Protein AF-A0A946HGN0-F1 (afdb_monomer_lite)

Secondary structure (DSSP, 8-state):
--SHHHHHHHHHHHHHHHHHTTSS-------------TT-BS-EEEEEEEEEEEE--SB-TTSPBPPPEEEEEEEEEEEEEGGG-EEEEEEE-SSEEEEEEE-TT--EEEEEEETTTTS-EEEEEE------------

Radius of gyration: 25.89 Å; chains: 1; bounding box: 64×53×77 Å

pLDDT: mean 72.44, std 19.93, range [33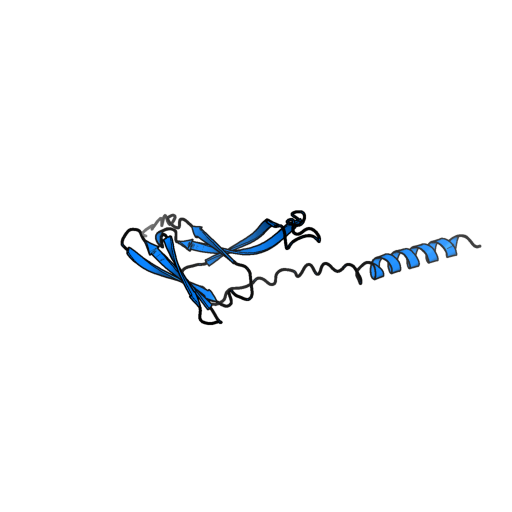.56, 96.06]

Sequence (138 aa):
MHKANRIKGLVVVAMSALMVGTLLGGFAVSSPVLAEYSGLFGLWESAEILEGYEISVGLDALGKPRSMKPHEELRTELLVPQHYGNLVGITGNGTASIFWYQDGSGVIRNAVVPDAAVHAVRIKLQNTRKLEFNVSRD

Structure (mmCIF, N/CA/C/O backbone):
data_AF-A0A946HGN0-F1
#
_entry.id   AF-A0A946HGN0-F1
#
loop_
_atom_site.group_PDB
_atom_site.id
_atom_site.type_symbol
_atom_site.label_atom_id
_atom_site.label_alt_id
_atom_site.label_comp_id
_atom_site.label_asym_id
_atom_site.label_entity_id
_atom_site.label_seq_id
_atom_site.pdbx_PDB_ins_code
_atom_site.Cartn_x
_atom_site.Cartn_y
_atom_site.Cartn_z
_atom_site.occupancy
_atom_site.B_iso_or_equiv
_atom_site.auth_seq_id
_atom_site.auth_comp_id
_atom_site.auth_asym_id
_atom_site.auth_atom_id
_atom_site.pdbx_PDB_model_num
ATOM 1 N N . MET A 1 1 ? 17.028 41.101 -56.768 1.00 51.38 1 MET A N 1
ATOM 2 C CA . MET A 1 1 ? 15.779 40.464 -56.279 1.00 51.38 1 MET A CA 1
ATOM 3 C C . MET A 1 1 ? 15.993 39.030 -55.734 1.00 51.38 1 MET A C 1
ATOM 5 O O . MET A 1 1 ? 15.192 38.155 -56.009 1.00 51.38 1 MET A O 1
ATOM 9 N N . HIS A 1 2 ? 17.020 38.759 -54.905 1.00 48.84 2 HIS A N 1
ATOM 10 C CA . HIS A 1 2 ? 17.318 37.381 -54.432 1.00 48.84 2 HIS A CA 1
ATOM 11 C C . HIS A 1 2 ? 17.402 37.177 -52.904 1.00 48.84 2 HIS A C 1
ATOM 13 O O . HIS A 1 2 ? 17.556 36.045 -52.454 1.00 48.84 2 HIS A O 1
ATOM 19 N N . LYS A 1 3 ? 17.267 38.228 -52.081 1.00 46.16 3 LYS A N 1
ATOM 20 C CA . LYS A 1 3 ? 17.363 38.101 -50.609 1.00 46.16 3 LYS A CA 1
ATOM 21 C C . LYS A 1 3 ? 16.042 37.724 -49.920 1.00 46.16 3 LYS A C 1
ATOM 23 O O . LYS A 1 3 ? 16.074 37.008 -48.927 1.00 46.16 3 LYS A O 1
ATOM 28 N N . ALA A 1 4 ? 14.890 38.116 -50.470 1.00 47.75 4 ALA A N 1
ATOM 29 C CA . ALA A 1 4 ? 13.583 37.865 -49.847 1.00 47.75 4 ALA A CA 1
ATOM 30 C C . ALA A 1 4 ? 13.148 36.382 -49.877 1.00 47.75 4 ALA A C 1
ATOM 32 O O . ALA A 1 4 ? 12.446 35.928 -48.977 1.00 47.75 4 ALA A O 1
ATOM 33 N N . ASN A 1 5 ? 13.610 35.602 -50.863 1.00 46.38 5 ASN A N 1
ATOM 34 C CA . ASN A 1 5 ? 13.246 34.184 -50.994 1.00 46.38 5 ASN A CA 1
ATOM 35 C C . ASN A 1 5 ? 14.067 33.252 -50.088 1.00 46.38 5 ASN A C 1
ATOM 37 O O . ASN A 1 5 ? 13.603 32.164 -49.762 1.00 46.38 5 ASN A O 1
ATOM 41 N N . ARG A 1 6 ? 15.255 33.675 -49.628 1.00 46.62 6 ARG A N 1
ATOM 42 C CA . ARG A 1 6 ? 16.065 32.886 -48.680 1.00 46.62 6 ARG A CA 1
ATOM 43 C C . ARG A 1 6 ? 15.480 32.888 -47.268 1.00 46.62 6 ARG A C 1
ATOM 45 O O . ARG A 1 6 ? 15.533 31.869 -46.594 1.00 46.62 6 ARG A O 1
ATOM 52 N N . ILE A 1 7 ? 14.880 34.004 -46.850 1.00 51.38 7 ILE A N 1
ATOM 53 C CA . ILE A 1 7 ? 14.277 34.142 -45.515 1.00 51.38 7 ILE A CA 1
ATOM 54 C C . ILE A 1 7 ? 13.005 33.290 -45.416 1.00 51.38 7 ILE A C 1
ATOM 56 O O . ILE A 1 7 ? 12.809 32.596 -44.425 1.00 51.38 7 ILE A O 1
ATOM 60 N N . LYS A 1 8 ? 12.191 33.249 -46.480 1.00 44.50 8 LYS A N 1
ATOM 61 C CA . LYS A 1 8 ? 11.003 32.381 -46.540 1.00 44.50 8 LYS A CA 1
ATOM 62 C C . LYS A 1 8 ? 11.363 30.889 -46.513 1.00 44.50 8 LYS A C 1
ATOM 64 O O . LYS A 1 8 ? 10.689 30.126 -45.833 1.00 44.50 8 LYS A O 1
ATOM 69 N N . GLY A 1 9 ? 12.445 30.482 -47.185 1.00 43.50 9 GLY A N 1
ATOM 70 C CA . GLY A 1 9 ? 12.925 29.094 -47.158 1.00 43.50 9 GLY A CA 1
ATOM 71 C C . GLY A 1 9 ? 13.459 28.653 -45.790 1.00 43.50 9 GLY A C 1
ATOM 72 O O . GLY A 1 9 ? 13.182 27.540 -45.358 1.00 43.50 9 GLY A O 1
ATOM 73 N N . LEU A 1 10 ? 14.163 29.537 -45.073 1.00 49.81 10 LEU A N 1
ATOM 74 C CA . LEU A 1 10 ? 14.719 29.222 -43.752 1.00 49.81 10 LEU A CA 1
ATOM 75 C C . LEU A 1 10 ? 13.626 29.048 -42.683 1.00 49.81 10 LEU A C 1
ATOM 77 O O . LEU A 1 10 ? 13.725 28.162 -41.840 1.00 49.81 10 LEU A O 1
ATOM 81 N N . VAL A 1 11 ? 12.561 29.855 -42.746 1.00 52.53 11 VAL A N 1
ATOM 82 C CA . VAL A 1 11 ? 11.428 29.771 -41.806 1.00 52.53 11 VAL A CA 1
ATOM 83 C C . VAL A 1 11 ? 10.633 28.472 -42.000 1.00 52.53 11 VAL A C 1
ATOM 85 O O . VAL A 1 11 ? 10.233 27.845 -41.022 1.00 52.53 11 VAL A O 1
ATOM 88 N N . VAL A 1 12 ? 10.469 28.012 -43.245 1.00 53.22 12 VAL A N 1
ATOM 89 C CA . VAL A 1 12 ? 9.767 26.752 -43.552 1.00 53.22 12 VAL A CA 1
ATOM 90 C C . VAL A 1 12 ? 10.586 25.524 -43.130 1.00 53.22 12 VAL A C 1
ATOM 92 O O . VAL A 1 12 ? 10.013 24.556 -42.628 1.00 53.22 12 VAL A O 1
ATOM 95 N N . VAL A 1 13 ? 11.919 25.572 -43.250 1.00 52.62 13 VAL A N 1
ATOM 96 C CA . VAL A 1 13 ? 12.818 24.496 -42.782 1.00 52.62 13 VAL A CA 1
ATOM 97 C C . VAL A 1 13 ? 12.901 24.448 -41.249 1.00 52.62 13 VAL A C 1
ATOM 99 O O . VAL A 1 13 ? 12.907 23.365 -40.669 1.00 52.62 13 VAL A O 1
ATOM 102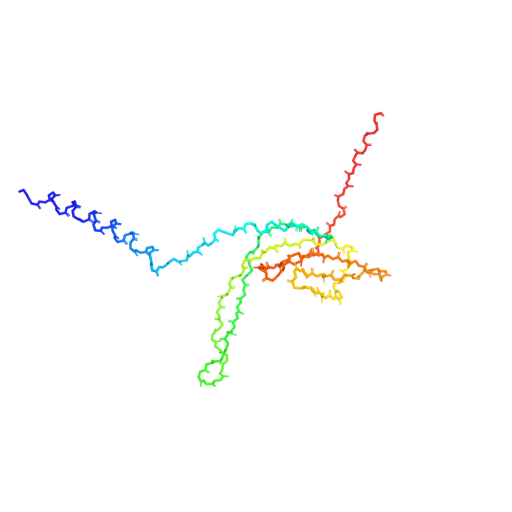 N N . ALA A 1 14 ? 12.884 25.598 -40.568 1.00 52.66 14 ALA A N 1
ATOM 103 C CA . ALA A 1 14 ? 12.888 25.643 -39.104 1.00 52.66 14 ALA A CA 1
ATOM 104 C C . ALA A 1 14 ? 11.589 25.081 -38.494 1.00 52.66 14 ALA A C 1
ATOM 106 O O . ALA A 1 14 ? 11.638 24.367 -37.494 1.00 52.66 14 ALA A O 1
ATOM 107 N N . MET A 1 15 ? 10.433 25.335 -39.120 1.00 47.19 15 MET A N 1
ATOM 108 C CA . MET A 1 15 ? 9.154 24.775 -38.666 1.00 47.19 15 MET A CA 1
ATOM 109 C C . MET A 1 15 ? 9.009 23.274 -38.939 1.00 47.19 15 MET A C 1
ATOM 111 O O . MET A 1 15 ? 8.406 22.565 -38.136 1.00 47.19 15 MET A O 1
ATOM 115 N N . SER A 1 16 ? 9.575 22.767 -40.037 1.00 46.88 16 SER A N 1
ATOM 116 C CA . SER A 1 16 ? 9.551 21.327 -40.326 1.00 46.88 16 SER A CA 1
ATOM 117 C C . SER A 1 16 ? 10.542 20.545 -39.453 1.00 46.88 16 SER A C 1
ATOM 119 O O . SER A 1 16 ? 10.223 19.439 -39.029 1.00 46.88 16 SER A O 1
ATOM 121 N N . AL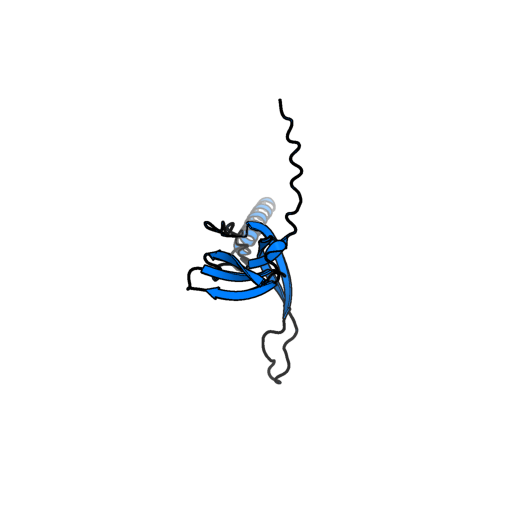A A 1 17 ? 11.675 21.138 -39.059 1.00 48.12 17 ALA A N 1
ATOM 122 C CA . ALA A 1 17 ? 12.566 20.551 -38.053 1.00 48.12 17 ALA A CA 1
ATOM 123 C C . ALA A 1 17 ? 11.928 20.498 -36.650 1.00 48.12 17 ALA A C 1
ATOM 125 O O . ALA A 1 17 ? 12.134 19.527 -35.922 1.00 48.12 17 ALA A O 1
ATOM 126 N N . LEU A 1 18 ? 11.099 21.488 -36.291 1.00 46.47 18 LEU A N 1
ATOM 127 C CA . LEU A 1 18 ? 10.377 21.481 -35.014 1.00 46.47 18 LEU A CA 1
ATOM 128 C C . LEU A 1 18 ? 9.262 20.417 -34.963 1.00 46.47 18 LEU A C 1
ATOM 130 O O . LEU A 1 18 ? 8.982 19.893 -33.890 1.00 46.47 18 LEU A O 1
ATOM 134 N N . MET A 1 19 ? 8.662 20.060 -36.107 1.00 43.47 19 MET A N 1
ATOM 135 C CA . MET A 1 19 ? 7.658 18.985 -36.187 1.00 43.47 19 MET A CA 1
ATOM 136 C C . MET A 1 19 ? 8.245 17.576 -36.349 1.00 43.47 19 MET A C 1
ATOM 138 O O . MET A 1 19 ? 7.577 16.607 -36.008 1.00 43.47 19 MET A O 1
ATOM 142 N N . VAL A 1 20 ? 9.477 17.425 -36.844 1.00 44.72 20 VAL A N 1
ATOM 143 C CA . VAL A 1 20 ? 10.122 16.098 -36.949 1.00 44.72 20 VAL A CA 1
ATOM 144 C C . VAL A 1 20 ? 10.839 15.714 -35.646 1.00 44.72 20 VAL A C 1
ATOM 146 O O . VAL A 1 20 ? 10.944 14.530 -35.329 1.00 44.72 20 VAL A O 1
ATOM 149 N N . GLY A 1 21 ? 11.251 16.692 -34.829 1.00 39.50 21 GLY A N 1
ATOM 150 C CA . GLY A 1 21 ? 11.827 16.446 -33.500 1.00 39.50 21 GLY A CA 1
ATOM 151 C C . GLY A 1 21 ? 10.858 15.824 -32.483 1.00 39.50 21 GLY A C 1
ATOM 152 O O . GLY A 1 21 ? 11.303 15.203 -31.523 1.00 39.50 21 GLY A O 1
ATOM 153 N N . THR A 1 22 ? 9.545 15.922 -32.702 1.00 47.34 22 THR A N 1
ATOM 154 C CA . THR A 1 22 ? 8.525 15.332 -31.817 1.00 47.34 22 THR A CA 1
ATOM 155 C C . THR A 1 22 ? 8.151 13.891 -32.179 1.00 47.34 22 THR A C 1
ATOM 157 O O . THR A 1 22 ? 7.450 13.242 -31.409 1.00 47.34 22 THR A O 1
ATOM 160 N N . LEU A 1 23 ? 8.643 13.353 -33.303 1.00 41.03 23 LEU A N 1
ATOM 161 C CA . LEU A 1 23 ? 8.311 11.999 -33.773 1.00 41.03 23 LEU A CA 1
ATOM 162 C C . LEU A 1 23 ? 9.318 10.912 -33.358 1.00 41.03 23 LEU A C 1
ATOM 164 O O . LEU A 1 23 ? 9.010 9.733 -33.494 1.00 41.03 23 LEU A O 1
ATOM 168 N N . LEU A 1 24 ? 10.494 11.272 -32.825 1.00 44.97 24 LEU A N 1
ATOM 169 C CA . LEU A 1 24 ? 11.530 10.306 -32.401 1.00 44.97 24 LEU A CA 1
ATOM 170 C C . LEU A 1 24 ? 12.000 10.463 -30.945 1.00 44.97 24 LEU A C 1
ATOM 172 O O . LEU A 1 24 ? 12.870 9.725 -30.494 1.00 44.97 24 LEU A O 1
ATOM 176 N N . GLY A 1 25 ? 11.416 11.399 -30.200 1.00 39.12 25 GLY A N 1
ATOM 177 C CA . GLY A 1 25 ? 11.741 11.660 -28.795 1.00 39.12 25 GLY A CA 1
ATOM 178 C C . GLY A 1 25 ? 10.496 11.865 -27.947 1.00 39.12 25 GLY A C 1
ATOM 179 O O . GLY A 1 25 ? 10.530 12.629 -26.986 1.00 39.12 25 GLY A O 1
ATOM 180 N N . GLY A 1 26 ? 9.387 11.232 -28.341 1.00 34.31 26 GLY A N 1
ATOM 181 C CA . GLY A 1 26 ? 8.166 11.197 -27.558 1.00 34.31 26 GLY A CA 1
ATOM 182 C C . GLY A 1 26 ? 8.425 10.475 -26.243 1.00 34.31 26 GLY A C 1
ATOM 183 O O . GLY A 1 26 ? 8.149 9.287 -26.116 1.00 34.31 26 GLY A O 1
ATOM 184 N N . PHE A 1 27 ? 8.891 11.209 -25.235 1.00 38.81 27 PHE A N 1
ATOM 185 C CA . PHE A 1 27 ? 8.330 11.008 -23.915 1.00 38.81 27 PHE A CA 1
ATOM 186 C C . PHE A 1 27 ? 6.847 11.296 -24.101 1.00 38.81 27 PHE A C 1
ATOM 188 O O . PHE A 1 27 ? 6.415 12.448 -24.126 1.00 38.81 27 PHE A O 1
ATOM 195 N N . ALA A 1 28 ? 6.079 10.237 -24.352 1.00 38.56 28 ALA A N 1
ATOM 196 C CA . ALA A 1 28 ? 4.684 10.245 -24.002 1.00 38.56 28 ALA A CA 1
ATOM 197 C C . ALA A 1 28 ? 4.685 10.555 -22.508 1.00 38.56 28 ALA A C 1
ATOM 199 O O . ALA A 1 28 ? 4.849 9.671 -21.673 1.00 38.56 28 ALA A O 1
ATOM 200 N N . VAL A 1 29 ? 4.582 11.840 -22.174 1.00 40.00 29 VAL A N 1
ATOM 201 C CA . VAL A 1 29 ? 3.994 12.240 -20.913 1.00 40.00 29 VAL A CA 1
ATOM 202 C C . VAL A 1 29 ? 2.559 11.781 -21.094 1.00 40.00 29 VAL A C 1
ATOM 204 O O . VAL A 1 29 ? 1.719 12.501 -21.630 1.00 40.00 29 VAL A O 1
ATOM 207 N N . SER A 1 30 ? 2.316 10.502 -20.807 1.00 33.56 30 SER A N 1
ATOM 208 C CA . SER A 1 30 ? 0.987 10.048 -20.476 1.00 33.56 30 SER A CA 1
ATOM 209 C C . SER A 1 30 ? 0.568 11.003 -19.376 1.00 33.56 30 SER A C 1
ATOM 211 O O . SER A 1 30 ? 1.105 10.929 -18.271 1.00 33.56 30 SER A O 1
ATOM 213 N N . SER A 1 31 ? -0.294 11.971 -19.697 1.00 36.66 31 SER A N 1
ATOM 214 C CA . SER A 1 31 ? -1.105 12.596 -18.664 1.00 36.66 31 SER A CA 1
ATOM 215 C C . SER A 1 31 ? -1.622 11.427 -17.839 1.00 36.66 31 SER A C 1
ATOM 217 O O . SER A 1 31 ? -2.229 10.540 -18.453 1.00 36.66 31 SER A O 1
ATOM 219 N N . PRO A 1 32 ? -1.291 11.332 -16.538 1.00 41.62 32 PRO A N 1
ATOM 220 C CA . PRO A 1 32 ? -1.833 10.266 -15.729 1.00 41.62 32 PRO A CA 1
ATOM 221 C C . PRO A 1 32 ? -3.340 10.381 -15.885 1.00 41.62 32 PRO A C 1
ATOM 223 O O . PRO A 1 32 ? -3.952 11.406 -15.576 1.00 41.62 32 PRO A O 1
ATOM 226 N N . VAL A 1 33 ? -3.918 9.372 -16.531 1.00 42.50 33 VAL A N 1
ATOM 227 C CA . VAL A 1 33 ? -5.345 9.146 -16.429 1.00 42.50 33 VAL A CA 1
ATOM 228 C C . VAL A 1 33 ? -5.529 8.960 -14.938 1.00 42.50 33 VAL A C 1
ATOM 230 O O . VAL A 1 33 ? -4.929 8.041 -14.384 1.00 42.50 33 VAL A O 1
ATOM 233 N N . LEU A 1 34 ? -6.243 9.890 -14.301 1.00 43.72 34 LEU A N 1
ATOM 234 C CA . LEU A 1 34 ? -6.623 9.771 -12.901 1.00 43.72 34 LEU A CA 1
ATOM 235 C C . LEU A 1 34 ? -7.141 8.348 -12.723 1.00 43.72 34 LEU A C 1
ATOM 237 O O . LEU A 1 34 ? -8.155 7.978 -13.321 1.00 43.72 34 LEU A O 1
ATOM 241 N N . ALA A 1 35 ? -6.394 7.529 -11.988 1.00 54.00 35 ALA A N 1
ATOM 242 C CA . ALA A 1 35 ? -6.871 6.223 -11.593 1.00 54.00 35 ALA A CA 1
ATOM 243 C C . ALA A 1 35 ? -7.942 6.487 -10.538 1.00 54.00 35 ALA A C 1
ATOM 245 O O . ALA A 1 35 ? -7.652 6.484 -9.349 1.00 54.00 35 ALA A O 1
ATOM 246 N N . GLU A 1 36 ? -9.158 6.805 -10.986 1.00 58.25 36 GLU A N 1
ATOM 247 C CA . GLU A 1 36 ? -10.320 6.855 -10.111 1.00 58.25 36 GLU A CA 1
ATOM 248 C C . GLU A 1 36 ? -10.565 5.423 -9.638 1.00 58.25 36 GLU A C 1
ATOM 250 O O . GLU A 1 36 ? -11.099 4.580 -10.369 1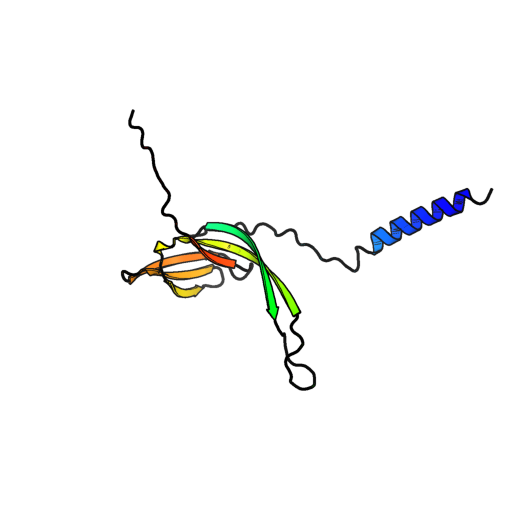.00 58.25 36 GLU A O 1
ATOM 255 N N . TYR A 1 37 ? -10.143 5.119 -8.412 1.00 63.03 37 TYR A N 1
ATOM 256 C CA . TYR A 1 37 ? -10.436 3.836 -7.803 1.00 63.03 37 TYR A CA 1
ATOM 257 C C . TYR A 1 37 ? -11.917 3.806 -7.425 1.00 63.03 37 TYR A C 1
ATOM 259 O O . TYR A 1 37 ? -12.331 4.163 -6.319 1.00 63.03 37 TYR A O 1
ATOM 267 N N . SER A 1 38 ? -12.752 3.332 -8.347 1.00 58.47 38 SER A N 1
ATOM 268 C CA . SER A 1 38 ? -14.136 3.006 -8.016 1.00 58.47 38 SER A CA 1
ATOM 269 C C . SER A 1 38 ? -14.161 1.790 -7.078 1.00 58.47 38 SER A C 1
ATOM 271 O O . SER A 1 38 ? -13.585 0.749 -7.383 1.00 58.47 38 SER A O 1
ATOM 273 N N . GLY A 1 39 ? -14.810 1.914 -5.916 1.00 65.62 39 GLY A N 1
ATOM 274 C CA . GLY A 1 39 ? -14.982 0.791 -4.984 1.00 65.62 39 GLY A CA 1
ATOM 275 C C . GLY A 1 39 ? -13.880 0.607 -3.934 1.00 65.62 39 GLY A C 1
ATOM 276 O O . GLY A 1 39 ? -13.736 -0.497 -3.405 1.00 65.62 39 GLY A O 1
ATOM 277 N N . LEU A 1 40 ? -13.130 1.661 -3.589 1.00 78.06 40 LEU A N 1
ATOM 278 C CA . LEU A 1 40 ? -12.290 1.645 -2.387 1.00 78.06 40 LEU A CA 1
ATOM 279 C C . LEU A 1 40 ? -13.109 1.306 -1.135 1.00 78.06 40 LEU A C 1
ATOM 281 O O . LEU A 1 40 ? -14.218 1.806 -0.936 1.00 78.06 40 LEU A O 1
ATOM 285 N N . PHE A 1 41 ? -12.532 0.491 -0.253 1.00 83.06 41 PHE A N 1
ATOM 286 C CA . PHE A 1 41 ? -13.125 0.175 1.045 1.00 83.06 41 PHE A CA 1
ATOM 287 C C . PHE A 1 41 ? -12.095 0.331 2.159 1.00 83.06 41 PHE A C 1
ATOM 289 O O . PHE A 1 41 ? -11.006 -0.227 2.069 1.00 83.06 41 PHE A O 1
ATOM 296 N N . GLY A 1 42 ? -12.444 1.064 3.220 1.00 82.75 42 GLY A N 1
ATOM 297 C CA . GLY A 1 42 ? -11.575 1.262 4.389 1.00 82.75 42 GLY A CA 1
ATOM 298 C C . GLY A 1 42 ? -10.380 2.200 4.164 1.00 82.75 42 GLY A C 1
ATOM 299 O O . GLY A 1 42 ? -9.537 2.335 5.050 1.00 82.75 42 GLY A O 1
ATOM 300 N N . LEU A 1 43 ? -10.310 2.850 3.000 1.00 89.44 43 LEU A N 1
ATOM 301 C CA . LEU A 1 43 ? -9.254 3.778 2.600 1.00 89.44 43 LEU A CA 1
ATOM 302 C C . LEU A 1 43 ? -9.782 4.797 1.575 1.00 89.44 43 LEU A C 1
ATOM 304 O O . LEU A 1 43 ? -10.858 4.590 1.014 1.00 89.44 43 LEU A O 1
ATOM 308 N N . TRP A 1 44 ? -9.049 5.885 1.341 1.00 87.38 44 TRP A N 1
ATOM 309 C CA . TRP A 1 44 ? -9.407 6.912 0.351 1.00 87.38 44 TRP A CA 1
ATOM 310 C C . TRP A 1 44 ? -8.176 7.473 -0.365 1.00 87.38 44 TRP A C 1
ATOM 312 O O . TRP A 1 44 ? -7.063 7.399 0.153 1.00 87.38 44 TRP A O 1
ATOM 322 N N . GLU A 1 45 ? -8.375 8.043 -1.550 1.00 86.25 45 GLU A N 1
ATOM 323 C CA . GLU A 1 45 ? -7.324 8.728 -2.310 1.00 86.25 45 GLU A CA 1
ATOM 324 C C . GLU A 1 45 ? -6.923 10.056 -1.650 1.00 86.25 45 GLU A C 1
ATOM 326 O O . GLU A 1 45 ? -7.763 10.776 -1.108 1.00 86.25 45 GLU A O 1
ATOM 331 N N . SER A 1 46 ? -5.630 10.379 -1.689 1.00 84.44 46 SER A N 1
ATOM 332 C CA . SER A 1 46 ? -5.063 11.615 -1.131 1.00 84.44 46 SER A CA 1
ATOM 333 C C . SER A 1 46 ? -4.447 12.499 -2.199 1.00 84.44 46 SER A C 1
ATOM 335 O O . SER A 1 46 ? -4.872 13.640 -2.381 1.00 84.44 46 SER A O 1
ATOM 337 N N . ALA A 1 47 ? -3.440 11.982 -2.896 1.00 82.50 47 ALA A N 1
ATOM 338 C CA . ALA A 1 47 ? -2.673 12.736 -3.872 1.00 82.50 47 ALA A CA 1
ATOM 339 C C . ALA A 1 47 ? -1.934 11.789 -4.814 1.00 82.50 47 ALA A C 1
ATOM 341 O O . ALA A 1 47 ? -1.666 10.639 -4.470 1.00 82.50 47 ALA A O 1
ATOM 342 N N . GLU A 1 48 ? -1.527 12.297 -5.969 1.00 81.94 48 GLU A N 1
ATOM 343 C CA . GLU A 1 48 ? -0.465 11.668 -6.744 1.00 81.94 48 GLU A CA 1
ATOM 344 C C . GLU A 1 48 ? 0.891 12.130 -6.217 1.00 81.94 48 GLU A C 1
ATOM 346 O O . GLU A 1 48 ? 1.101 13.308 -5.913 1.00 81.94 48 GLU A O 1
ATOM 351 N N . ILE A 1 49 ? 1.819 11.190 -6.100 1.00 84.81 49 ILE A N 1
ATOM 352 C CA . ILE A 1 49 ? 3.171 11.449 -5.627 1.00 84.81 49 ILE A CA 1
ATOM 353 C C . ILE A 1 49 ? 4.174 10.880 -6.621 1.00 84.81 49 ILE A C 1
ATOM 355 O O . ILE A 1 49 ? 4.008 9.776 -7.136 1.00 84.81 49 ILE A O 1
ATOM 359 N N . LEU A 1 50 ? 5.236 11.636 -6.871 1.00 84.50 50 LEU A N 1
ATOM 360 C CA . LEU A 1 50 ? 6.390 11.148 -7.609 1.00 84.50 50 LEU A CA 1
ATOM 361 C C . LEU A 1 50 ? 7.395 10.598 -6.597 1.00 84.50 50 LEU A C 1
ATOM 363 O O . LEU A 1 50 ? 7.891 11.341 -5.747 1.00 84.50 50 LEU A O 1
ATOM 367 N N . GLU A 1 51 ? 7.665 9.297 -6.652 1.00 81.12 51 GLU A N 1
ATOM 368 C CA . GLU A 1 51 ? 8.647 8.652 -5.786 1.00 81.12 51 GLU A CA 1
ATOM 369 C C . GLU A 1 51 ? 9.920 8.356 -6.582 1.00 81.12 51 GLU A C 1
ATOM 371 O O . GLU A 1 51 ? 9.904 7.600 -7.551 1.00 81.12 51 GLU A O 1
ATOM 376 N N . GLY A 1 52 ? 11.021 8.992 -6.182 1.00 83.44 52 GLY A N 1
ATOM 377 C CA . GLY A 1 52 ? 12.338 8.795 -6.779 1.00 83.44 52 GLY A CA 1
ATOM 378 C C . GLY A 1 52 ? 13.177 7.815 -5.965 1.00 83.44 52 GLY A C 1
ATOM 379 O O . GLY A 1 52 ? 13.299 7.964 -4.748 1.00 83.44 52 GLY A O 1
ATOM 380 N N . TYR A 1 53 ? 13.791 6.838 -6.626 1.00 83.25 53 TYR A N 1
ATOM 381 C CA . TYR A 1 53 ? 14.761 5.932 -6.017 1.00 83.25 53 TYR A CA 1
ATOM 382 C C . TYR A 1 53 ? 15.935 5.643 -6.951 1.00 83.25 53 TYR A C 1
ATOM 384 O O . TYR A 1 53 ? 15.808 5.612 -8.174 1.00 83.25 53 TYR A O 1
ATOM 392 N N . GLU A 1 54 ? 17.104 5.405 -6.364 1.00 83.12 54 GLU A N 1
ATOM 393 C CA . GLU A 1 54 ? 18.287 4.978 -7.103 1.00 83.12 54 GLU A CA 1
ATOM 394 C C . GLU A 1 54 ? 18.403 3.457 -7.038 1.00 83.12 54 GLU A C 1
ATOM 396 O O . GLU A 1 54 ? 18.577 2.879 -5.964 1.00 83.12 54 GLU A O 1
ATOM 401 N N . ILE A 1 55 ? 18.304 2.793 -8.191 1.00 81.44 55 ILE A N 1
ATOM 402 C CA . ILE A 1 55 ? 18.466 1.337 -8.278 1.00 81.44 55 ILE A CA 1
ATOM 403 C C . ILE A 1 55 ? 19.544 0.955 -9.285 1.00 81.44 55 ILE A C 1
ATOM 405 O O . ILE A 1 55 ? 19.718 1.575 -10.337 1.00 81.44 55 ILE A O 1
ATOM 409 N N . SER A 1 56 ? 20.272 -0.110 -8.959 1.00 78.12 56 SER A N 1
ATOM 410 C CA . SER A 1 56 ? 21.140 -0.809 -9.899 1.00 78.12 56 SER A CA 1
ATOM 411 C C . SER A 1 56 ? 20.369 -1.989 -10.482 1.00 78.12 56 SER A C 1
ATOM 413 O O . SER A 1 56 ? 20.027 -2.929 -9.766 1.00 78.12 56 SER A O 1
ATOM 415 N N . VAL A 1 57 ? 20.062 -1.937 -11.780 1.00 78.00 57 VAL A N 1
ATOM 416 C CA . VAL A 1 57 ? 19.371 -3.035 -12.471 1.00 78.00 57 VAL A CA 1
ATOM 417 C C . VAL A 1 57 ? 20.394 -3.900 -13.200 1.00 78.00 57 VAL A C 1
ATOM 419 O O . VAL A 1 57 ? 20.870 -3.555 -14.286 1.00 78.00 57 VAL A O 1
ATOM 422 N N . GLY A 1 58 ? 20.702 -5.049 -12.598 1.00 80.81 58 GLY A N 1
ATOM 423 C CA . GLY A 1 58 ? 21.549 -6.093 -13.171 1.00 80.81 58 GLY A CA 1
ATOM 424 C C . GLY A 1 58 ? 23.048 -5.922 -12.914 1.00 80.81 58 GLY A C 1
ATOM 425 O O . GLY A 1 58 ? 23.504 -4.998 -12.241 1.00 80.81 58 GLY A O 1
ATOM 426 N N . LEU A 1 59 ? 23.815 -6.856 -13.474 1.00 84.12 59 LEU A N 1
ATOM 427 C CA . LEU A 1 59 ? 25.270 -6.902 -13.357 1.00 84.12 59 LEU A CA 1
ATOM 428 C C . LEU A 1 59 ? 25.939 -6.447 -14.664 1.00 84.12 59 LEU A C 1
ATOM 430 O O . LEU A 1 59 ? 25.366 -6.537 -15.758 1.00 84.12 59 LEU A O 1
ATOM 434 N N . ASP A 1 60 ? 27.138 -5.887 -14.560 1.00 86.06 60 ASP A N 1
ATOM 435 C CA . ASP A 1 60 ? 28.004 -5.614 -15.701 1.00 86.06 60 ASP A CA 1
ATOM 436 C C . ASP A 1 60 ? 28.640 -6.911 -16.241 1.00 86.06 60 ASP A C 1
ATOM 438 O O . ASP A 1 60 ? 28.414 -8.008 -15.726 1.00 86.06 60 ASP A O 1
ATOM 442 N N . ALA A 1 61 ? 29.438 -6.795 -17.303 1.00 86.06 61 ALA A N 1
ATOM 443 C CA . ALA A 1 61 ? 30.130 -7.939 -17.903 1.00 86.06 61 ALA A CA 1
ATOM 444 C C . ALA A 1 61 ? 31.157 -8.609 -16.962 1.00 86.06 61 ALA A C 1
ATOM 446 O O . ALA A 1 61 ? 31.645 -9.694 -17.266 1.00 86.06 61 ALA A O 1
ATOM 447 N N . LEU A 1 62 ? 31.484 -7.975 -15.832 1.00 87.88 62 LEU A N 1
ATOM 448 C CA . LEU A 1 62 ? 32.410 -8.453 -14.806 1.00 87.88 62 LEU A CA 1
ATOM 449 C C . LEU A 1 62 ? 31.674 -8.959 -13.552 1.00 87.88 62 LEU A C 1
ATOM 451 O O . LEU A 1 62 ? 32.317 -9.257 -12.547 1.00 87.88 62 LEU A O 1
ATOM 455 N N . GLY A 1 63 ? 30.339 -9.048 -13.589 1.00 83.94 63 GLY A N 1
ATOM 456 C CA . GLY A 1 63 ? 29.523 -9.502 -12.465 1.00 83.94 63 GLY A CA 1
ATOM 457 C C . GLY A 1 63 ? 29.368 -8.477 -11.337 1.00 83.94 63 GLY A C 1
ATOM 458 O O . GLY A 1 63 ? 28.879 -8.833 -10.267 1.00 83.94 63 GLY A O 1
ATOM 459 N N . LYS A 1 64 ? 29.766 -7.215 -11.538 1.00 88.44 64 LYS A N 1
ATOM 460 C CA . LYS A 1 64 ? 29.570 -6.141 -10.554 1.00 88.44 64 LYS A CA 1
ATOM 461 C C . LYS A 1 64 ? 28.209 -5.472 -10.753 1.00 88.44 64 LYS A C 1
ATOM 463 O O . LYS A 1 64 ? 27.739 -5.400 -11.888 1.00 88.44 64 LYS A O 1
ATOM 468 N N . PRO A 1 65 ? 27.571 -4.949 -9.690 1.00 85.38 65 PRO A N 1
ATOM 469 C CA . PRO A 1 65 ? 26.367 -4.138 -9.837 1.00 85.38 65 PRO A CA 1
ATOM 470 C C . PRO A 1 65 ? 26.616 -2.991 -10.816 1.00 85.38 65 PRO A C 1
ATOM 472 O O . PRO A 1 65 ? 27.624 -2.288 -10.716 1.00 85.38 65 PRO A O 1
ATOM 475 N N . ARG A 1 66 ? 25.705 -2.800 -11.774 1.00 85.31 66 ARG A N 1
ATOM 476 C CA . ARG A 1 66 ? 25.781 -1.656 -12.694 1.00 85.31 66 ARG A CA 1
ATOM 477 C C . ARG A 1 66 ? 25.659 -0.342 -11.923 1.00 85.31 66 ARG A C 1
ATOM 479 O O . ARG A 1 66 ? 25.141 -0.317 -10.808 1.00 85.31 66 ARG A O 1
ATOM 486 N N . SER A 1 67 ? 26.096 0.760 -12.533 1.00 83.62 67 SER A N 1
ATOM 487 C CA . SER A 1 67 ? 25.893 2.088 -11.946 1.00 83.62 67 SER A CA 1
ATOM 488 C C . SER A 1 67 ? 24.423 2.291 -11.587 1.00 83.62 67 SER A C 1
ATOM 490 O O . SER A 1 67 ? 23.542 1.997 -12.402 1.00 83.62 67 SER A O 1
ATOM 492 N N . MET A 1 68 ? 24.181 2.796 -10.377 1.00 84.31 68 MET A N 1
ATOM 493 C CA . MET A 1 68 ? 22.845 3.185 -9.944 1.00 84.31 68 MET A CA 1
ATOM 494 C C . MET A 1 68 ? 22.301 4.240 -10.904 1.00 84.31 68 MET A C 1
ATOM 496 O O . MET A 1 68 ? 23.039 5.127 -11.347 1.00 84.31 68 MET A O 1
ATOM 500 N N . LYS A 1 69 ? 21.030 4.096 -11.274 1.00 82.19 69 LYS A N 1
ATOM 501 C CA . LYS A 1 69 ? 20.316 5.073 -12.089 1.00 82.19 69 LYS A CA 1
ATOM 502 C C . LYS A 1 69 ? 19.138 5.625 -11.293 1.00 82.19 69 LYS A C 1
ATOM 504 O O . LYS A 1 69 ? 18.477 4.834 -10.612 1.00 82.19 69 LYS A O 1
ATOM 509 N N . PRO A 1 70 ? 18.862 6.935 -11.401 1.00 81.81 70 PRO A N 1
ATOM 510 C CA . PRO A 1 70 ? 17.640 7.494 -10.859 1.00 81.81 70 PRO A CA 1
ATOM 511 C C . PRO A 1 70 ? 16.454 6.891 -11.612 1.00 81.81 70 PRO A C 1
ATOM 513 O O . PRO A 1 70 ? 16.463 6.785 -12.842 1.00 81.81 70 PRO A O 1
ATOM 516 N N . HIS A 1 71 ? 15.458 6.464 -10.855 1.00 83.00 71 HIS A N 1
ATOM 517 C CA . HIS A 1 71 ? 14.180 6.001 -11.352 1.00 83.00 71 HIS A CA 1
ATOM 518 C C . HIS A 1 71 ? 13.088 6.760 -10.616 1.00 83.00 71 HIS A C 1
ATOM 520 O O . HIS A 1 71 ? 13.149 6.904 -9.397 1.00 83.00 71 HIS A O 1
ATOM 526 N N . GLU A 1 72 ? 12.110 7.244 -11.364 1.00 84.56 72 GLU A N 1
ATOM 527 C CA . GLU A 1 72 ? 10.960 7.954 -10.825 1.00 84.56 72 GLU A CA 1
ATOM 528 C C . GLU A 1 72 ? 9.710 7.154 -11.168 1.00 84.56 72 GLU A C 1
ATOM 530 O O . GLU A 1 72 ? 9.503 6.780 -12.324 1.00 84.56 72 GLU A O 1
ATOM 535 N N . GLU A 1 73 ? 8.894 6.881 -10.158 1.00 82.88 73 GLU A N 1
ATOM 536 C CA . GLU A 1 73 ? 7.623 6.187 -10.306 1.00 82.88 73 GLU A CA 1
ATOM 537 C C . GLU A 1 73 ? 6.503 7.091 -9.792 1.00 82.88 73 GLU A C 1
ATOM 539 O O . GLU A 1 73 ? 6.518 7.545 -8.643 1.00 82.88 73 GLU A O 1
ATOM 544 N N . LEU A 1 74 ? 5.528 7.370 -10.655 1.00 82.94 74 LEU A N 1
ATOM 545 C CA . LEU A 1 74 ? 4.312 8.063 -10.254 1.00 82.94 74 LEU A CA 1
ATOM 546 C C . LEU A 1 74 ? 3.397 7.071 -9.533 1.00 82.94 74 LEU A C 1
ATOM 548 O O . LEU A 1 74 ? 3.107 5.995 -10.057 1.00 82.94 74 LEU A O 1
ATOM 552 N N . ARG A 1 75 ? 2.939 7.438 -8.338 1.00 85.94 75 ARG A N 1
ATOM 553 C CA . ARG A 1 75 ? 2.074 6.603 -7.505 1.00 85.94 75 ARG A CA 1
ATOM 554 C C . ARG A 1 75 ? 0.851 7.363 -7.033 1.00 85.94 75 ARG A C 1
ATOM 556 O O . ARG A 1 75 ? 0.943 8.537 -6.679 1.00 85.94 75 ARG A O 1
ATOM 563 N N . THR A 1 76 ? -0.266 6.658 -6.910 1.00 86.31 76 THR A N 1
ATOM 564 C CA . THR A 1 76 ? -1.436 7.169 -6.188 1.00 86.31 76 THR A CA 1
ATOM 565 C C . THR A 1 76 ? -1.247 6.918 -4.691 1.00 86.31 76 THR A C 1
ATOM 567 O O . THR A 1 76 ? -1.079 5.775 -4.256 1.00 86.31 76 THR A O 1
ATOM 570 N N . GLU A 1 77 ? -1.249 7.979 -3.885 1.00 88.50 77 GLU A N 1
ATOM 571 C CA . GLU A 1 77 ? -1.252 7.886 -2.428 1.00 88.50 77 GLU A CA 1
ATOM 572 C C . GLU A 1 77 ? -2.672 7.613 -1.925 1.00 88.50 77 GLU A C 1
ATOM 574 O O . GLU A 1 77 ? -3.608 8.382 -2.155 1.00 88.50 77 GLU A O 1
ATOM 579 N N . LEU A 1 78 ? -2.801 6.516 -1.190 1.00 90.19 78 LEU A N 1
ATOM 580 C CA . LEU A 1 78 ? -4.014 6.059 -0.545 1.00 90.19 78 LEU A CA 1
ATOM 581 C C . LEU A 1 78 ? -3.846 6.151 0.974 1.00 90.19 78 LEU A C 1
ATOM 583 O O . LEU A 1 78 ? -2.830 5.730 1.534 1.00 90.19 78 LEU A O 1
ATOM 587 N N . LEU A 1 79 ? -4.851 6.681 1.663 1.00 90.88 79 LEU A N 1
ATOM 588 C CA . LEU A 1 79 ? -4.834 6.873 3.107 1.00 90.88 79 LEU A CA 1
ATOM 589 C C . LEU A 1 79 ? -5.714 5.848 3.806 1.00 90.88 79 LEU A C 1
ATOM 591 O O . LEU A 1 79 ? -6.886 5.679 3.479 1.00 90.88 79 LEU A O 1
ATOM 595 N N . VAL A 1 80 ? -5.138 5.198 4.812 1.00 93.25 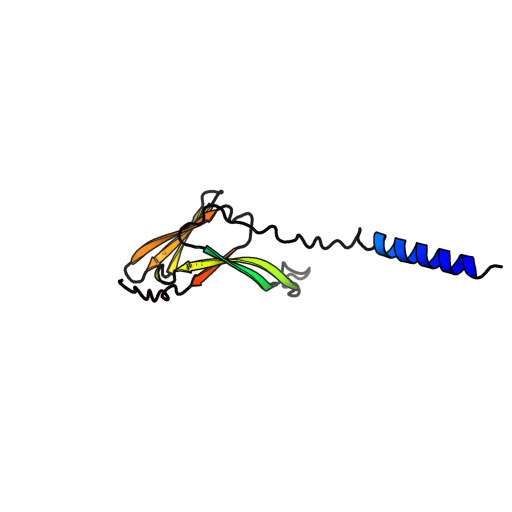80 VAL A N 1
ATOM 596 C CA . VAL A 1 80 ? -5.821 4.264 5.712 1.00 93.25 80 VAL A CA 1
ATOM 597 C C . VAL A 1 80 ? -5.916 4.908 7.094 1.00 93.25 80 VAL A C 1
ATOM 599 O O . VAL A 1 80 ? -4.943 5.523 7.545 1.00 93.25 80 VAL A O 1
ATOM 602 N N . PRO A 1 81 ? -7.042 4.787 7.821 1.00 91.00 81 PRO A N 1
ATOM 603 C CA . PRO A 1 81 ? -7.133 5.336 9.163 1.00 91.00 81 PRO A CA 1
ATOM 604 C C . PRO A 1 81 ? -6.060 4.767 10.092 1.00 91.00 81 PRO A C 1
ATOM 606 O O . PRO A 1 81 ? -5.903 3.557 10.214 1.00 91.00 81 PRO A O 1
ATOM 609 N N . GLN A 1 82 ? -5.380 5.631 10.844 1.00 90.69 82 GLN A N 1
ATOM 610 C CA . GLN A 1 82 ? -4.319 5.216 11.768 1.00 90.69 82 GLN A CA 1
ATOM 611 C C . GLN A 1 82 ? -4.798 4.198 12.818 1.00 90.69 82 GLN A C 1
ATOM 613 O O . GLN A 1 82 ? -4.020 3.368 13.277 1.00 90.69 82 GLN A O 1
ATOM 618 N N . HIS A 1 83 ? -6.084 4.227 13.181 1.00 89.31 83 HIS A N 1
ATOM 619 C CA . HIS A 1 83 ? -6.668 3.277 14.129 1.00 89.31 83 HIS A CA 1
ATOM 620 C C . HIS A 1 83 ? -6.820 1.852 13.570 1.00 89.31 83 HIS A C 1
ATOM 622 O O . HIS A 1 83 ? -7.193 0.962 14.326 1.00 89.31 83 HIS A O 1
ATOM 628 N N . TYR A 1 84 ? -6.550 1.621 12.279 1.00 92.56 84 TYR A N 1
ATOM 629 C CA . TYR A 1 84 ? -6.479 0.267 11.722 1.00 92.56 84 TYR A CA 1
ATOM 630 C C . TYR A 1 84 ? -5.280 -0.503 12.283 1.00 92.56 84 TYR A C 1
ATOM 632 O O . TYR A 1 84 ? -5.340 -1.723 12.390 1.00 92.56 84 TYR A O 1
ATOM 640 N N . GLY A 1 85 ? -4.228 0.204 12.701 1.00 92.44 85 GLY A N 1
ATOM 641 C CA . GLY A 1 85 ? -3.042 -0.397 13.292 1.00 92.44 85 GLY A CA 1
ATOM 642 C C . GLY A 1 85 ? -2.036 -0.873 12.251 1.00 92.44 85 GLY A C 1
ATOM 643 O O . GLY A 1 85 ? -1.792 -0.201 11.249 1.00 92.44 85 GLY A O 1
ATOM 644 N N . ASN A 1 86 ? -1.404 -2.009 12.528 1.00 94.88 86 ASN A N 1
ATOM 645 C CA . ASN A 1 86 ? -0.282 -2.516 11.745 1.00 94.88 86 ASN A CA 1
ATOM 646 C C . ASN A 1 86 ? -0.774 -3.384 10.591 1.00 94.88 86 ASN A C 1
ATOM 648 O O . ASN A 1 86 ? -1.680 -4.190 10.778 1.00 94.88 86 ASN A O 1
ATOM 652 N N . LEU A 1 87 ? -0.144 -3.266 9.422 1.00 95.50 87 LEU A N 1
ATOM 653 C CA . LEU A 1 87 ? -0.369 -4.196 8.318 1.00 95.50 87 LEU A CA 1
ATOM 654 C C . LEU A 1 87 ? 0.165 -5.581 8.713 1.00 95.50 87 LEU A C 1
ATOM 656 O O . LEU A 1 87 ? 1.349 -5.721 9.014 1.00 95.50 87 LEU A O 1
ATOM 660 N N . VAL A 1 88 ? -0.701 -6.592 8.703 1.00 96.00 88 VAL A N 1
ATOM 661 C CA . VAL A 1 88 ? -0.373 -7.978 9.084 1.00 96.00 88 VAL A CA 1
ATOM 662 C C . VAL A 1 88 ? -0.431 -8.958 7.917 1.00 96.00 88 VAL A C 1
ATOM 664 O O . VAL A 1 88 ? 0.103 -10.059 8.014 1.00 96.00 88 VAL A O 1
ATOM 667 N N . GLY A 1 89 ? -1.047 -8.576 6.799 1.00 94.31 89 GLY A N 1
ATOM 668 C CA . GLY A 1 89 ? -1.100 -9.430 5.622 1.00 94.31 89 GLY A CA 1
ATOM 669 C C . GLY A 1 89 ? -1.624 -8.714 4.390 1.00 94.31 89 GLY A C 1
ATOM 670 O O . GLY A 1 89 ? -2.374 -7.745 4.485 1.00 94.31 89 GLY A O 1
ATOM 671 N N . ILE A 1 90 ? -1.240 -9.226 3.226 1.00 92.88 90 ILE A N 1
ATOM 672 C CA . ILE A 1 90 ? -1.782 -8.814 1.934 1.00 92.88 90 ILE A CA 1
ATOM 673 C C . ILE A 1 90 ? -2.261 -10.078 1.228 1.00 92.88 90 ILE A C 1
ATOM 675 O O . ILE A 1 90 ? -1.522 -11.055 1.115 1.00 92.88 90 ILE A O 1
ATOM 679 N N . THR A 1 91 ? -3.504 -10.061 0.764 1.00 92.88 91 THR A N 1
ATOM 680 C CA . THR A 1 91 ? -4.097 -11.126 -0.058 1.00 92.88 91 THR A CA 1
ATOM 681 C C . THR A 1 91 ? -4.680 -10.516 -1.326 1.00 92.88 91 THR A C 1
ATOM 683 O O . THR A 1 91 ? -4.949 -9.320 -1.348 1.00 92.88 91 THR A O 1
ATOM 686 N N . GLY A 1 92 ? -4.938 -11.307 -2.364 1.00 86.75 92 GLY A N 1
ATOM 687 C CA . GLY A 1 92 ? -5.586 -10.798 -3.572 1.00 86.75 92 GLY A CA 1
ATOM 688 C C . GLY A 1 92 ? -6.241 -11.897 -4.396 1.00 86.75 92 GLY A C 1
ATOM 689 O O . GLY A 1 92 ? -5.941 -13.077 -4.219 1.00 86.75 92 GLY A O 1
ATOM 690 N N . ASN A 1 93 ? -7.151 -11.501 -5.285 1.00 79.12 93 ASN A N 1
ATOM 691 C CA . ASN A 1 93 ? -7.913 -12.402 -6.159 1.00 79.12 93 ASN A CA 1
ATOM 692 C C . ASN A 1 93 ? -7.784 -12.041 -7.654 1.00 79.12 93 ASN A C 1
ATOM 694 O O . ASN A 1 93 ? -8.665 -12.355 -8.447 1.00 79.12 93 ASN A O 1
ATOM 698 N N . GLY A 1 94 ? -6.695 -11.369 -8.038 1.00 77.31 94 GLY A N 1
ATOM 699 C CA . GLY A 1 94 ? -6.418 -10.942 -9.415 1.00 77.31 94 GLY A CA 1
ATOM 700 C C . GLY A 1 94 ? -7.112 -9.641 -9.829 1.00 77.31 94 GLY A C 1
ATOM 701 O O . GLY A 1 94 ? -6.566 -8.921 -10.655 1.00 77.31 94 GLY A O 1
ATOM 702 N N . THR A 1 95 ? -8.252 -9.305 -9.221 1.00 82.62 95 THR A N 1
ATOM 703 C CA . THR A 1 95 ? -9.002 -8.058 -9.478 1.00 82.62 95 THR A CA 1
ATOM 704 C C . THR A 1 95 ? -8.909 -7.056 -8.330 1.00 82.62 95 THR A C 1
ATOM 706 O O . THR A 1 95 ? -9.275 -5.897 -8.476 1.00 82.62 95 THR A O 1
ATOM 709 N N . ALA A 1 96 ? -8.464 -7.489 -7.152 1.00 86.69 96 ALA A N 1
ATOM 710 C CA . ALA A 1 96 ? -8.266 -6.617 -6.006 1.00 86.69 96 ALA A CA 1
ATOM 711 C C . ALA A 1 96 ? -7.140 -7.124 -5.105 1.00 86.69 96 ALA A C 1
ATOM 713 O O . ALA A 1 96 ? -6.894 -8.332 -4.991 1.00 86.69 96 ALA A O 1
ATOM 714 N N . SER A 1 97 ? -6.518 -6.173 -4.416 1.00 90.62 97 SER A N 1
ATOM 715 C CA . SER A 1 97 ? -5.611 -6.396 -3.298 1.00 90.62 97 SER A CA 1
ATOM 716 C C . SER A 1 97 ? -6.314 -6.016 -1.999 1.00 90.62 97 SER A C 1
ATOM 718 O O . SER A 1 97 ? -6.869 -4.927 -1.865 1.00 90.62 97 SER A O 1
ATOM 720 N N . ILE A 1 98 ? -6.290 -6.926 -1.032 1.00 92.06 98 ILE A N 1
ATOM 721 C CA . ILE A 1 98 ? -6.874 -6.760 0.296 1.00 92.06 98 ILE A CA 1
ATOM 722 C C . ILE A 1 98 ? -5.728 -6.677 1.302 1.00 92.06 98 ILE A C 1
ATOM 724 O O . ILE A 1 98 ? -4.959 -7.627 1.471 1.00 92.06 98 ILE A O 1
ATOM 728 N N . PHE A 1 99 ? -5.645 -5.539 1.979 1.00 94.31 99 PHE A N 1
ATOM 729 C CA . PHE A 1 99 ? -4.669 -5.231 3.013 1.00 94.31 99 PHE A CA 1
ATOM 730 C C . PHE A 1 99 ? -5.312 -5.461 4.377 1.00 94.31 99 PHE A C 1
ATOM 732 O O . PHE A 1 99 ? -6.305 -4.818 4.716 1.00 94.31 99 PHE A O 1
ATOM 739 N N . TRP A 1 100 ? -4.759 -6.385 5.153 1.00 95.69 100 TRP A N 1
ATOM 740 C CA . TRP A 1 100 ? -5.254 -6.756 6.473 1.00 95.69 100 TRP A CA 1
ATOM 741 C C . TRP A 1 100 ? -4.459 -6.033 7.546 1.00 95.69 100 TRP A C 1
ATOM 743 O O . TRP A 1 100 ? -3.235 -6.148 7.596 1.00 95.69 100 TRP A O 1
ATOM 753 N N . TYR A 1 101 ? -5.158 -5.323 8.421 1.00 96.06 101 TYR A N 1
ATOM 754 C CA . TYR A 1 101 ? -4.583 -4.568 9.521 1.00 96.06 101 TYR A CA 1
ATOM 755 C C . TYR A 1 101 ? -5.042 -5.126 10.863 1.00 96.06 101 TYR A C 1
ATOM 757 O O . TYR A 1 101 ? -6.185 -5.563 10.987 1.00 96.06 101 TYR A O 1
ATOM 765 N N . GLN A 1 102 ? -4.160 -5.085 11.857 1.00 95.62 102 GLN A N 1
ATOM 766 C CA . GLN A 1 102 ? -4.452 -5.449 13.238 1.00 95.62 102 GLN A CA 1
ATOM 767 C C . GLN A 1 102 ? -4.155 -4.270 14.163 1.00 95.62 102 GLN A C 1
ATOM 769 O O . GLN A 1 102 ? -3.031 -3.753 14.193 1.00 95.62 102 GLN A O 1
ATOM 774 N N . ASP A 1 103 ? -5.154 -3.863 14.944 1.00 93.50 103 ASP A N 1
ATOM 775 C CA . ASP A 1 103 ? -4.978 -2.820 15.950 1.00 93.50 103 ASP A CA 1
ATOM 776 C C . ASP A 1 103 ? -4.361 -3.353 17.255 1.00 93.50 103 ASP A C 1
ATOM 778 O O . ASP A 1 103 ? -4.174 -4.555 17.448 1.00 93.50 103 ASP A O 1
ATOM 782 N N . GLY A 1 104 ? -4.030 -2.443 18.178 1.00 89.31 104 GLY A N 1
ATOM 783 C CA . GLY A 1 104 ? -3.416 -2.797 19.464 1.00 89.31 104 GLY A CA 1
ATOM 784 C C . GLY A 1 104 ? -4.301 -3.643 20.391 1.00 89.31 104 GLY A C 1
ATOM 785 O O . GLY A 1 104 ? -3.799 -4.168 21.380 1.00 89.31 104 GLY A O 1
ATOM 786 N N . SER A 1 105 ? -5.594 -3.787 20.084 1.00 93.50 105 SER A N 1
ATOM 787 C CA . SER A 1 105 ? -6.526 -4.676 20.790 1.00 93.50 105 SER A CA 1
ATOM 788 C C . SER A 1 105 ? -6.698 -6.036 20.105 1.00 93.50 105 SER A C 1
ATOM 790 O O . SER A 1 105 ? -7.390 -6.909 20.625 1.00 93.50 105 SER A O 1
ATOM 792 N N . GLY A 1 106 ? -6.050 -6.233 18.955 1.00 90.38 106 GLY A N 1
ATOM 793 C CA . GLY A 1 106 ? -6.104 -7.460 18.177 1.00 90.38 106 GLY A CA 1
ATOM 794 C C . GLY A 1 106 ? -7.256 -7.526 17.173 1.00 90.38 106 GLY A C 1
ATOM 795 O O . GLY A 1 106 ? -7.426 -8.570 16.545 1.00 90.38 106 GLY A O 1
ATOM 796 N N . VAL A 1 107 ? -8.028 -6.448 16.988 1.00 93.81 107 VAL A N 1
ATOM 797 C CA . VAL A 1 107 ? -9.125 -6.409 16.009 1.00 93.81 107 VAL A CA 1
ATOM 798 C C . VAL A 1 107 ? -8.554 -6.330 14.598 1.00 93.81 107 VAL A C 1
ATOM 800 O O . VAL A 1 107 ? -7.697 -5.493 14.312 1.00 93.81 107 VAL A O 1
ATOM 803 N N . ILE A 1 108 ? -9.069 -7.185 13.713 1.00 94.94 108 ILE A N 1
ATOM 804 C CA . ILE A 1 108 ? -8.683 -7.236 12.304 1.00 94.94 108 ILE A CA 1
ATOM 805 C C . ILE A 1 108 ? -9.615 -6.361 11.465 1.00 94.94 108 ILE A C 1
ATOM 807 O O . ILE A 1 108 ? -10.839 -6.432 11.587 1.00 94.94 108 ILE A O 1
ATOM 811 N N . ARG A 1 109 ? -9.027 -5.546 10.592 1.00 93.69 109 ARG A N 1
ATOM 812 C CA . ARG A 1 109 ? -9.715 -4.672 9.633 1.00 93.69 109 ARG A CA 1
ATOM 813 C C . ARG A 1 109 ? -9.093 -4.846 8.260 1.00 93.69 109 ARG A C 1
ATOM 815 O O . ARG A 1 109 ? -7.931 -5.227 8.151 1.00 93.69 109 ARG A O 1
ATOM 822 N N . ASN A 1 110 ? -9.850 -4.556 7.214 1.00 92.69 110 ASN A N 1
ATOM 823 C CA . ASN A 1 110 ? -9.367 -4.664 5.849 1.00 92.69 110 ASN A CA 1
ATOM 824 C C . ASN A 1 110 ? -9.502 -3.345 5.091 1.00 92.69 110 ASN A C 1
ATOM 826 O O . ASN A 1 110 ? -10.440 -2.576 5.293 1.00 92.69 110 ASN A O 1
ATOM 830 N N . ALA A 1 111 ? -8.546 -3.121 4.202 1.00 92.12 111 ALA A N 1
ATOM 831 C CA . ALA A 1 111 ? -8.567 -2.058 3.219 1.00 92.12 111 ALA A CA 1
ATOM 832 C C . ALA A 1 111 ? -8.483 -2.716 1.831 1.00 92.12 111 ALA A C 1
ATOM 834 O O . ALA A 1 111 ? -7.632 -3.583 1.619 1.00 92.12 111 ALA A O 1
ATOM 835 N N . VAL A 1 112 ? -9.391 -2.381 0.914 1.00 91.44 112 VAL A N 1
ATOM 836 C CA . VAL A 1 112 ? -9.484 -3.030 -0.405 1.00 91.44 112 VAL A CA 1
ATOM 837 C C . VAL A 1 112 ? -9.127 -2.036 -1.498 1.00 91.44 112 VAL A C 1
ATOM 839 O O . VAL A 1 112 ? -9.752 -0.981 -1.602 1.00 91.44 112 VAL A O 1
ATOM 842 N N . VAL A 1 113 ? -8.138 -2.402 -2.312 1.00 90.38 113 VAL A N 1
ATOM 843 C CA . VAL A 1 113 ? -7.694 -1.650 -3.488 1.00 90.38 113 VAL A CA 1
ATOM 844 C C . VAL A 1 113 ? -8.025 -2.478 -4.736 1.00 90.38 113 VAL A C 1
ATOM 846 O O . VAL A 1 113 ? -7.398 -3.525 -4.943 1.00 90.38 113 VAL A O 1
ATOM 849 N N . PRO A 1 114 ? -9.014 -2.071 -5.548 1.00 86.31 114 PRO A N 1
ATOM 850 C CA . PRO A 1 114 ? -9.309 -2.721 -6.819 1.00 86.31 114 PRO A CA 1
ATOM 851 C C . PRO A 1 114 ? -8.174 -2.468 -7.814 1.00 86.31 114 PRO A C 1
ATOM 853 O O . PRO A 1 114 ? -7.496 -1.451 -7.730 1.00 86.31 114 PRO A O 1
ATOM 856 N N . ASP A 1 115 ? -7.935 -3.408 -8.725 1.00 76.38 115 ASP A N 1
ATOM 857 C CA . ASP A 1 115 ? -7.003 -3.262 -9.851 1.00 76.38 115 ASP A CA 1
ATOM 858 C C . ASP A 1 115 ? -5.586 -2.774 -9.482 1.00 76.38 115 ASP A C 1
ATOM 860 O O . ASP A 1 115 ? -4.891 -2.148 -10.280 1.00 76.38 115 ASP A O 1
ATOM 864 N N . ALA A 1 116 ? -5.098 -3.125 -8.286 1.00 62.72 116 ALA A N 1
ATOM 865 C CA . ALA A 1 116 ? -3.776 -2.728 -7.784 1.00 62.72 116 ALA A CA 1
ATOM 866 C C . ALA A 1 116 ? -2.585 -3.239 -8.629 1.00 62.72 116 ALA A C 1
ATOM 868 O O . ALA A 1 116 ? -1.445 -2.865 -8.376 1.00 62.72 116 ALA A O 1
ATOM 869 N N . ALA A 1 117 ? -2.826 -4.119 -9.607 1.00 67.19 117 ALA A N 1
ATOM 870 C CA . ALA A 1 117 ? -1.817 -4.550 -10.574 1.00 67.19 117 ALA A CA 1
ATOM 871 C C . ALA A 1 117 ? -1.625 -3.549 -11.730 1.00 67.19 117 ALA A C 1
ATOM 873 O O . ALA A 1 117 ? -0.628 -3.634 -12.444 1.00 67.19 117 ALA A O 1
ATOM 874 N N . VAL A 1 118 ? -2.578 -2.636 -11.937 1.00 69.06 118 VAL A N 1
ATOM 875 C CA . VAL A 1 118 ? -2.594 -1.709 -13.078 1.00 69.06 118 VAL A CA 1
ATOM 876 C C . VAL A 1 118 ? -1.856 -0.410 -12.752 1.00 69.06 118 VAL A C 1
ATOM 878 O O . VAL A 1 118 ? -1.218 0.163 -13.631 1.00 69.06 118 VAL A O 1
ATOM 881 N N . HIS A 1 119 ? -1.879 0.025 -11.490 1.00 72.12 119 HIS A N 1
ATOM 882 C CA . HIS A 1 119 ? -1.264 1.280 -11.061 1.00 72.12 119 HIS A CA 1
ATOM 883 C C . HIS A 1 119 ? -0.465 1.091 -9.772 1.00 72.12 119 HIS A C 1
ATOM 885 O O . HIS A 1 119 ? -0.893 0.402 -8.845 1.00 72.12 119 HIS A O 1
ATOM 891 N N . ALA A 1 120 ? 0.697 1.737 -9.699 1.00 82.31 120 ALA A N 1
ATOM 892 C CA . ALA A 1 120 ? 1.512 1.731 -8.497 1.00 82.31 120 ALA A CA 1
ATOM 893 C C . ALA A 1 120 ? 0.840 2.578 -7.401 1.00 82.31 120 ALA A C 1
ATOM 895 O O . ALA A 1 120 ? 0.508 3.747 -7.603 1.00 82.31 120 ALA A O 1
ATOM 896 N N . VAL A 1 121 ? 0.643 1.986 -6.221 1.00 86.31 121 VAL A N 1
ATOM 897 C CA . VAL A 1 121 ? -0.008 2.641 -5.078 1.00 86.31 121 VAL A CA 1
ATOM 898 C C . VAL A 1 121 ? 0.934 2.767 -3.895 1.00 86.31 121 VAL A C 1
ATOM 900 O O . VAL A 1 121 ? 1.735 1.875 -3.611 1.00 86.31 121 VAL A O 1
ATOM 903 N N . ARG A 1 122 ? 0.794 3.862 -3.146 1.00 88.19 122 ARG A N 1
ATOM 904 C CA . ARG A 1 122 ? 1.402 4.016 -1.822 1.00 88.19 122 ARG A CA 1
ATOM 905 C C . ARG A 1 122 ? 0.306 4.108 -0.780 1.00 88.19 122 ARG A C 1
ATOM 907 O O . ARG A 1 122 ? -0.467 5.054 -0.795 1.00 88.19 122 ARG A O 1
ATOM 914 N N . ILE A 1 123 ? 0.288 3.181 0.171 1.00 90.25 123 ILE A N 1
ATOM 915 C CA . ILE A 1 123 ? -0.638 3.254 1.301 1.00 90.25 123 ILE A CA 1
ATOM 916 C C . ILE A 1 123 ? 0.053 3.901 2.501 1.00 90.25 123 ILE A C 1
ATOM 918 O O . ILE A 1 123 ? 1.146 3.489 2.898 1.00 90.25 123 ILE A O 1
ATOM 922 N N . LYS A 1 124 ? -0.595 4.900 3.103 1.00 91.00 124 LYS A N 1
ATOM 923 C CA . LYS A 1 124 ? -0.093 5.631 4.269 1.00 91.00 124 LYS A CA 1
ATOM 924 C C . LYS A 1 124 ? -1.151 5.710 5.364 1.00 91.00 124 LYS A C 1
ATOM 926 O O . LYS A 1 124 ? -2.329 5.933 5.105 1.00 91.00 124 LYS A O 1
ATOM 931 N N . LEU A 1 125 ? -0.722 5.546 6.614 1.00 89.62 125 LEU A N 1
ATOM 932 C CA . LEU A 1 125 ? -1.602 5.741 7.762 1.00 89.62 125 LEU A CA 1
ATOM 933 C C . LEU A 1 125 ? -1.855 7.235 7.986 1.00 89.62 125 LEU A C 1
ATOM 935 O O . LEU A 1 125 ? -0.911 8.016 8.117 1.00 89.62 125 LEU A O 1
ATOM 939 N N . GLN A 1 126 ? -3.127 7.612 8.089 1.00 89.81 126 GLN A N 1
ATOM 940 C CA . GLN A 1 126 ? -3.567 8.977 8.351 1.00 89.81 126 GLN A CA 1
ATOM 941 C C . GLN A 1 126 ? -4.298 9.062 9.688 1.00 89.81 126 GLN A C 1
ATOM 943 O O . GLN A 1 126 ? -5.237 8.310 9.963 1.00 89.81 126 GLN A O 1
ATOM 948 N N . ASN A 1 127 ? -3.910 10.029 10.518 1.00 84.81 127 ASN A N 1
ATOM 949 C CA . ASN A 1 127 ? -4.665 10.340 11.723 1.00 84.81 127 ASN A CA 1
ATOM 950 C C . ASN A 1 127 ? -5.985 11.025 11.339 1.00 84.81 127 ASN A C 1
ATOM 952 O O . ASN A 1 127 ? -5.982 12.121 10.780 1.00 84.81 127 ASN A O 1
ATOM 956 N N . THR A 1 128 ? -7.109 10.382 11.652 1.00 73.12 128 THR A N 1
ATOM 957 C CA . THR A 1 128 ? -8.459 10.864 11.326 1.00 73.12 128 THR A CA 1
ATOM 958 C C . THR A 1 128 ? -9.148 11.583 12.491 1.00 73.12 128 THR A C 1
ATOM 960 O O . THR A 1 128 ? -10.330 11.897 12.399 1.00 73.12 128 THR A O 1
ATOM 963 N N . ARG A 1 129 ? -8.454 11.862 13.607 1.00 61.75 129 ARG A N 1
ATOM 964 C CA . ARG A 1 129 ? -9.057 12.382 14.856 1.00 61.75 129 ARG A CA 1
ATOM 965 C C . ARG A 1 129 ? -9.561 13.838 14.831 1.00 61.75 129 ARG A C 1
ATOM 967 O O . ARG A 1 129 ? -9.769 14.400 15.901 1.00 61.75 129 ARG A O 1
ATOM 974 N N . LYS A 1 130 ? -9.800 14.470 13.679 1.00 52.94 130 LYS A N 1
ATOM 975 C CA . LYS A 1 130 ? -10.334 15.844 13.649 1.00 52.94 130 LYS A CA 1
ATOM 976 C C . LYS A 1 130 ? -11.750 15.899 13.078 1.00 52.94 130 LYS 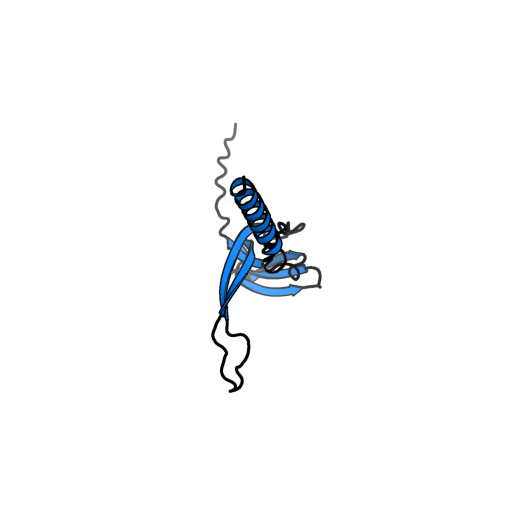A C 1
ATOM 978 O O . LYS A 1 130 ? -11.935 16.080 11.884 1.00 52.94 130 LYS A O 1
ATOM 983 N N . LEU A 1 131 ? -12.731 15.778 13.970 1.00 44.84 131 LEU A N 1
ATOM 984 C CA . LEU A 1 131 ? -14.119 16.189 13.752 1.00 44.84 131 LEU A CA 1
ATOM 985 C C . LEU A 1 131 ? -14.616 16.879 15.032 1.00 44.84 131 LEU A C 1
ATOM 987 O O . LEU A 1 131 ? -15.191 16.249 15.916 1.00 44.84 131 LEU A O 1
ATOM 991 N N . GLU A 1 132 ? -14.342 18.179 15.150 1.00 43.94 132 GLU A N 1
ATOM 992 C CA . GLU A 1 132 ? -15.083 19.051 16.065 1.00 43.94 132 GLU A CA 1
ATOM 993 C C . GLU A 1 132 ? -16.421 19.370 15.395 1.00 43.94 132 GLU A C 1
ATOM 995 O O . GLU A 1 132 ? -16.510 20.249 14.539 1.00 43.94 132 GLU A O 1
ATOM 1000 N N . PHE A 1 133 ? -17.470 18.628 15.743 1.00 47.22 133 PHE A N 1
ATOM 1001 C CA . PHE A 1 133 ? -18.825 19.063 15.435 1.00 47.22 133 PHE A CA 1
ATOM 1002 C C . PHE A 1 133 ? -19.230 20.086 16.491 1.00 47.22 133 PHE A C 1
ATOM 1004 O O . PHE A 1 133 ? -19.556 19.726 17.622 1.00 47.22 133 PHE A O 1
ATOM 1011 N N . ASN A 1 134 ? -19.226 21.366 16.120 1.00 43.53 134 ASN A N 1
ATOM 1012 C CA . ASN A 1 134 ? -20.008 22.361 16.840 1.00 43.53 134 ASN A CA 1
ATOM 1013 C C . ASN A 1 134 ? -21.481 22.060 16.534 1.00 43.53 134 ASN A C 1
ATOM 1015 O O . ASN A 1 134 ? -22.043 22.549 15.558 1.00 43.53 134 ASN A O 1
ATOM 1019 N N . VAL A 1 135 ? -22.083 21.163 17.313 1.00 47.00 135 VAL A N 1
ATOM 1020 C CA . VAL A 1 135 ? -23.525 20.926 17.253 1.00 47.00 135 VAL A CA 1
ATOM 1021 C C . VAL A 1 135 ? -24.185 22.104 17.964 1.00 47.00 135 VAL A C 1
ATOM 1023 O O . VAL A 1 135 ? -24.414 22.057 19.172 1.00 47.00 135 VAL A O 1
ATOM 1026 N N . SER A 1 136 ? -24.461 23.180 17.228 1.00 45.06 136 SER A N 1
ATOM 1027 C CA . SER A 1 136 ? -25.446 24.164 17.669 1.00 45.06 136 SER A CA 1
ATOM 1028 C C . SER A 1 136 ? -26.805 23.469 17.653 1.00 45.06 136 SER A C 1
ATOM 1030 O O . SER A 1 136 ? -27.328 23.123 16.595 1.00 45.06 136 SER A O 1
ATOM 1032 N N . ARG A 1 137 ? -27.331 23.176 18.842 1.00 43.50 137 ARG A N 1
ATOM 1033 C CA . ARG A 1 137 ? -28.748 22.860 19.005 1.00 43.50 137 ARG A CA 1
ATOM 1034 C C . ARG A 1 137 ? -29.501 24.185 18.947 1.00 43.50 137 ARG A C 1
ATOM 1036 O O . ARG A 1 137 ? -29.267 25.019 19.821 1.00 43.50 137 ARG A O 1
ATOM 1043 N N . ASP A 1 138 ? -30.332 24.347 17.925 1.00 55.31 138 ASP A N 1
ATOM 1044 C CA . ASP A 1 138 ? -31.428 25.323 17.923 1.00 55.31 138 ASP A CA 1
ATOM 1045 C C . ASP A 1 138 ? -32.564 24.842 18.842 1.00 55.31 138 ASP A C 1
ATOM 1047 O O . ASP A 1 138 ? -32.794 23.606 18.903 1.00 55.31 138 ASP A O 1
#

Foldseek 3Di:
DPPVVVVVVVVVVVVVVVVVVCVPDDPVPVPPPPPPQDPKDQKAWDDKDKDKDWDQDAADPVRHGDGTDIDIFIATEMEHECQLADFDDWDDDQQKIWTWGQGPVGDIDIIIGGPCVPGHYDYDHDHPPDDPPPPPDD